Protein AF-A0A9D2KQI2-F1 (afdb_monomer_lite)

Structure (mmCIF, N/CA/C/O backbone):
data_AF-A0A9D2KQI2-F1
#
_entry.id   AF-A0A9D2KQI2-F1
#
loop_
_atom_site.group_PDB
_atom_site.id
_atom_site.type_symbol
_atom_site.label_atom_id
_atom_site.label_alt_id
_atom_site.label_comp_id
_atom_site.label_asym_id
_atom_site.label_entity_id
_atom_site.label_seq_id
_atom_site.pdbx_PDB_ins_code
_atom_site.Cartn_x
_atom_site.Cartn_y
_atom_site.Cartn_z
_atom_site.occupancy
_atom_site.B_iso_or_equiv
_atom_site.auth_seq_id
_atom_site.auth_comp_id
_atom_site.auth_asym_id
_atom_site.auth_atom_id
_atom_site.pdbx_PDB_model_num
ATOM 1 N N . MET A 1 1 ? 18.353 27.508 2.023 1.00 66.31 1 MET A N 1
ATOM 2 C CA . MET A 1 1 ? 18.027 26.250 2.741 1.00 66.31 1 MET A CA 1
ATOM 3 C C . MET A 1 1 ? 16.756 25.571 2.198 1.00 66.31 1 MET A C 1
ATOM 5 O O . MET A 1 1 ? 16.700 24.349 2.173 1.00 66.31 1 MET A O 1
ATOM 9 N N . THR A 1 2 ? 15.770 26.315 1.679 1.00 87.38 2 THR A N 1
ATOM 10 C CA . THR A 1 2 ? 14.508 25.769 1.123 1.00 87.38 2 THR A CA 1
ATOM 11 C C . THR A 1 2 ? 14.685 25.006 -0.195 1.00 87.38 2 THR A C 1
ATOM 13 O O . THR A 1 2 ? 14.168 23.906 -0.341 1.00 87.38 2 THR A O 1
ATOM 16 N N . VAL A 1 3 ? 15.476 25.544 -1.132 1.00 90.94 3 VAL A N 1
ATOM 17 C CA . VAL A 1 3 ? 15.693 24.932 -2.460 1.00 90.94 3 VAL A CA 1
ATOM 18 C C . VAL A 1 3 ? 16.372 23.563 -2.356 1.00 90.94 3 VAL A C 1
ATOM 20 O O . VAL A 1 3 ? 15.910 22.603 -2.961 1.00 90.94 3 VAL A O 1
ATOM 23 N N . LEU A 1 4 ? 17.422 23.445 -1.534 1.00 94.06 4 LEU A N 1
ATOM 24 C CA . LEU A 1 4 ? 18.114 22.172 -1.308 1.00 94.06 4 LEU A CA 1
ATOM 25 C C . LEU A 1 4 ? 17.176 21.113 -0.707 1.00 94.06 4 LEU A C 1
ATOM 27 O O . LEU A 1 4 ? 17.195 19.965 -1.133 1.00 94.06 4 LEU A O 1
ATOM 31 N N . THR A 1 5 ? 16.314 21.515 0.230 1.00 93.12 5 THR A N 1
ATOM 32 C CA . THR A 1 5 ? 15.323 20.617 0.844 1.00 93.12 5 THR A CA 1
ATOM 33 C C . THR A 1 5 ? 14.332 20.090 -0.194 1.00 93.12 5 THR A C 1
ATOM 35 O O . THR A 1 5 ? 14.075 18.890 -0.246 1.00 93.12 5 THR A O 1
ATOM 38 N N . ILE A 1 6 ? 13.822 20.964 -1.068 1.00 93.00 6 ILE A N 1
ATOM 39 C CA . ILE A 1 6 ? 12.915 20.574 -2.158 1.00 93.00 6 ILE A CA 1
ATOM 40 C C . ILE A 1 6 ? 13.606 19.585 -3.107 1.00 93.00 6 ILE A C 1
ATOM 42 O O . ILE A 1 6 ? 13.021 18.559 -3.449 1.00 93.00 6 ILE A O 1
ATOM 46 N N . LEU A 1 7 ? 14.861 19.845 -3.485 1.00 95.06 7 LEU A N 1
ATOM 47 C CA . LEU A 1 7 ? 15.628 18.949 -4.357 1.00 95.06 7 LEU A CA 1
ATOM 48 C C . LEU A 1 7 ? 15.840 17.564 -3.732 1.00 95.06 7 LEU A C 1
ATOM 50 O O . LEU A 1 7 ? 15.699 16.561 -4.428 1.00 95.06 7 LEU A O 1
ATOM 54 N N . ILE A 1 8 ? 16.115 17.495 -2.426 1.00 94.81 8 ILE A N 1
ATOM 55 C CA . ILE A 1 8 ? 16.256 16.222 -1.704 1.00 94.81 8 ILE A CA 1
ATOM 56 C C . ILE A 1 8 ? 14.939 15.441 -1.715 1.00 94.81 8 ILE A C 1
ATOM 58 O O . ILE A 1 8 ? 14.945 14.245 -2.003 1.00 94.81 8 ILE A O 1
ATOM 62 N N . VAL A 1 9 ? 13.805 16.099 -1.453 1.00 93.00 9 VAL A N 1
ATOM 63 C CA . VAL A 1 9 ? 12.485 15.446 -1.487 1.00 93.00 9 VAL A CA 1
ATOM 64 C C . VAL A 1 9 ? 12.172 14.920 -2.888 1.00 93.00 9 VAL A C 1
ATOM 66 O O . VAL A 1 9 ? 11.746 13.775 -3.028 1.00 93.00 9 VAL A O 1
ATOM 69 N N . ILE A 1 10 ? 12.431 15.713 -3.932 1.00 93.38 10 ILE A N 1
ATOM 70 C CA . ILE A 1 10 ? 12.226 15.288 -5.324 1.00 93.38 10 ILE A CA 1
ATOM 71 C C . ILE A 1 10 ? 13.106 14.078 -5.653 1.00 93.38 10 ILE A C 1
ATOM 73 O O . ILE A 1 10 ? 12.607 13.096 -6.201 1.00 93.38 10 ILE A O 1
ATOM 77 N N . ALA A 1 11 ? 14.391 14.113 -5.291 1.00 94.31 11 ALA A N 1
ATOM 78 C CA . ALA A 1 11 ? 15.312 13.002 -5.519 1.00 94.31 11 ALA A CA 1
ATOM 79 C C . ALA A 1 11 ? 14.871 11.731 -4.777 1.00 94.31 11 ALA A C 1
ATOM 81 O O . ALA A 1 11 ? 14.910 10.638 -5.345 1.00 94.31 11 ALA A O 1
ATOM 82 N N . LEU A 1 12 ? 14.383 11.871 -3.541 1.00 92.88 12 LEU A N 1
ATOM 83 C CA . LEU A 1 12 ? 13.847 10.762 -2.761 1.00 92.88 12 LEU A CA 1
ATOM 84 C C . LEU A 1 12 ? 12.628 10.144 -3.457 1.00 92.88 12 LEU A C 1
ATOM 86 O O . LEU A 1 12 ? 12.622 8.941 -3.713 1.00 92.88 12 LEU A O 1
ATOM 90 N N . VAL A 1 13 ? 11.636 10.952 -3.841 1.00 90.81 13 VAL A N 1
ATOM 91 C CA . VAL A 1 13 ? 10.436 10.469 -4.546 1.00 90.81 13 VAL A CA 1
ATOM 92 C C . VAL A 1 13 ? 10.813 9.799 -5.868 1.00 90.81 13 VAL A C 1
ATOM 94 O O . VAL A 1 13 ? 10.345 8.696 -6.154 1.00 90.81 13 VAL A O 1
ATOM 97 N N . ALA A 1 14 ? 11.702 10.414 -6.650 1.00 92.12 14 ALA A N 1
ATOM 98 C CA . ALA A 1 14 ? 12.173 9.856 -7.913 1.00 92.12 14 ALA A CA 1
ATOM 99 C C . ALA A 1 14 ? 12.875 8.504 -7.714 1.00 92.12 14 ALA A C 1
ATOM 101 O O . ALA A 1 14 ? 12.596 7.559 -8.453 1.00 92.12 14 ALA A O 1
ATOM 102 N N . SER A 1 15 ? 13.729 8.377 -6.693 1.00 91.62 15 SER A N 1
ATOM 103 C CA . SER A 1 15 ? 14.423 7.119 -6.393 1.00 91.62 15 SER A CA 1
ATOM 104 C C . SER A 1 15 ? 13.463 6.005 -5.968 1.00 91.62 15 SER A C 1
ATOM 106 O O . SER A 1 15 ? 13.605 4.872 -6.428 1.00 91.62 15 SER A O 1
ATOM 108 N N . VAL A 1 16 ? 12.433 6.324 -5.175 1.00 90.12 16 VAL A N 1
ATOM 109 C CA . VAL A 1 16 ? 11.390 5.366 -4.779 1.00 90.12 16 VAL A CA 1
ATOM 110 C C . VAL A 1 16 ? 10.598 4.897 -5.998 1.00 90.12 16 VAL A C 1
ATOM 112 O O . VAL A 1 16 ? 10.433 3.693 -6.195 1.00 90.12 16 VAL A O 1
ATOM 115 N N . LEU A 1 17 ? 10.145 5.823 -6.849 1.00 89.56 17 LEU A N 1
ATOM 116 C CA . LEU A 1 17 ? 9.403 5.488 -8.067 1.00 89.56 17 LEU A CA 1
ATOM 117 C C . LEU A 1 17 ? 10.242 4.630 -9.017 1.00 89.56 17 LEU A C 1
ATOM 119 O O . LEU A 1 17 ? 9.756 3.621 -9.532 1.00 89.56 17 LEU A O 1
ATOM 123 N N . TRP A 1 18 ? 11.508 4.995 -9.214 1.00 92.56 18 TRP A N 1
ATOM 124 C CA . TRP A 1 18 ? 12.434 4.220 -10.029 1.00 92.56 18 TRP A CA 1
ATOM 125 C C . TRP A 1 18 ? 12.664 2.821 -9.451 1.00 92.56 18 TRP A C 1
ATOM 127 O O . TRP A 1 18 ? 12.566 1.840 -10.186 1.00 92.56 18 TRP A O 1
ATOM 137 N N . GLY A 1 19 ? 12.865 2.702 -8.135 1.00 90.50 19 GLY A N 1
ATOM 138 C CA . GLY A 1 19 ? 12.992 1.417 -7.445 1.00 90.50 19 GLY A CA 1
ATOM 139 C C . GLY A 1 19 ? 11.758 0.528 -7.621 1.00 90.50 19 GLY A C 1
ATOM 140 O O . GLY A 1 19 ? 11.893 -0.661 -7.912 1.00 90.50 19 GLY A O 1
ATOM 141 N N . CYS A 1 20 ? 10.553 1.104 -7.546 1.00 88.62 20 CYS A N 1
ATOM 142 C CA . CYS A 1 20 ? 9.306 0.383 -7.811 1.00 88.62 20 CYS A CA 1
ATOM 143 C C . CYS A 1 20 ? 9.249 -0.132 -9.250 1.00 88.62 20 CYS A C 1
ATOM 145 O O . CYS A 1 20 ? 8.923 -1.297 -9.473 1.00 88.62 20 CYS A O 1
ATOM 147 N N . MET A 1 21 ? 9.581 0.715 -10.229 1.00 89.44 21 MET A N 1
ATOM 148 C CA . MET A 1 21 ? 9.598 0.335 -11.644 1.00 89.44 21 MET A CA 1
ATOM 149 C C . MET A 1 21 ? 10.644 -0.749 -11.926 1.00 89.44 21 MET A C 1
ATOM 151 O O . MET A 1 21 ? 10.329 -1.733 -12.596 1.00 89.44 21 MET A O 1
ATOM 155 N N . ALA A 1 22 ? 11.849 -0.615 -11.370 1.00 90.50 22 ALA A N 1
ATOM 156 C CA . ALA A 1 22 ? 12.928 -1.588 -11.503 1.00 90.50 22 ALA A CA 1
ATOM 157 C C . ALA A 1 22 ? 12.555 -2.940 -10.877 1.00 90.50 22 ALA A C 1
ATOM 159 O O . ALA A 1 22 ? 12.737 -3.981 -11.509 1.00 90.50 22 ALA A O 1
ATOM 160 N N . PHE A 1 23 ? 11.963 -2.936 -9.678 1.00 89.62 23 PHE A N 1
ATOM 161 C CA . PHE A 1 23 ? 11.465 -4.150 -9.030 1.00 89.62 23 PHE A CA 1
ATOM 162 C C . PHE A 1 23 ? 10.355 -4.815 -9.850 1.00 89.62 23 PHE A C 1
ATOM 164 O O . PHE A 1 23 ? 10.382 -6.030 -10.051 1.00 89.62 23 PHE A O 1
ATOM 171 N N . ASN A 1 24 ? 9.407 -4.028 -10.370 1.00 91.50 24 ASN A N 1
ATOM 172 C CA . ASN A 1 24 ? 8.320 -4.540 -11.203 1.00 91.50 24 ASN A CA 1
ATOM 173 C C . ASN A 1 24 ? 8.868 -5.167 -12.492 1.00 91.50 24 ASN A C 1
ATOM 175 O O . ASN A 1 24 ? 8.471 -6.271 -12.840 1.00 91.50 24 ASN A O 1
ATOM 179 N N . ALA A 1 25 ? 9.819 -4.506 -13.161 1.00 91.31 25 ALA A N 1
ATOM 180 C CA . ALA A 1 25 ? 10.468 -5.021 -14.365 1.00 91.31 25 ALA A CA 1
ATOM 181 C C . ALA A 1 25 ? 11.291 -6.289 -14.086 1.00 91.31 25 ALA A C 1
ATOM 183 O O . ALA A 1 25 ? 11.298 -7.214 -14.896 1.00 91.31 25 ALA A O 1
ATOM 184 N N . HIS A 1 26 ? 11.967 -6.360 -12.937 1.00 90.94 26 HIS A N 1
ATOM 185 C CA . HIS A 1 26 ? 12.689 -7.560 -12.518 1.00 90.94 26 HIS A CA 1
ATOM 186 C C . HIS A 1 26 ? 11.733 -8.740 -12.287 1.00 90.94 26 HIS A C 1
ATOM 188 O O . HIS A 1 26 ? 11.981 -9.843 -12.776 1.00 90.94 26 HIS A O 1
ATOM 194 N N . CYS A 1 27 ? 10.623 -8.505 -11.583 1.00 89.44 27 CYS A N 1
ATOM 195 C CA . CYS A 1 27 ? 9.613 -9.531 -11.328 1.00 89.44 27 CYS A CA 1
ATOM 196 C C . CYS A 1 27 ? 8.891 -9.961 -12.607 1.00 89.44 27 CYS A C 1
ATOM 198 O O . CYS A 1 27 ? 8.631 -11.147 -12.780 1.00 89.44 27 CYS A O 1
ATOM 200 N N . ASP A 1 28 ? 8.636 -9.038 -13.529 1.00 91.38 28 ASP A N 1
ATOM 201 C CA . ASP A 1 28 ? 8.001 -9.340 -14.809 1.00 91.38 28 ASP A CA 1
ATOM 202 C C . ASP A 1 28 ? 8.893 -10.230 -15.687 1.00 91.38 28 ASP A C 1
ATOM 204 O O . ASP A 1 28 ? 8.449 -11.252 -16.202 1.00 91.38 28 ASP A O 1
ATOM 208 N N . ARG A 1 29 ? 10.197 -9.938 -15.764 1.00 91.81 29 ARG A N 1
ATOM 209 C CA . ARG A 1 29 ? 11.151 -10.782 -16.507 1.00 91.81 29 ARG A CA 1
ATOM 210 C C . ARG A 1 29 ? 11.311 -12.179 -15.908 1.00 91.81 29 ARG A C 1
ATOM 212 O O . ARG A 1 29 ? 11.539 -13.128 -16.649 1.00 91.81 29 ARG A O 1
ATOM 219 N N . LYS A 1 30 ? 11.242 -12.303 -14.579 1.00 91.88 30 LYS A N 1
ATOM 220 C CA . LYS A 1 30 ? 11.501 -13.566 -13.869 1.00 91.88 30 LYS A CA 1
ATOM 221 C C . LYS A 1 30 ? 10.252 -14.428 -13.668 1.00 91.88 30 LYS A C 1
ATOM 223 O O . LYS A 1 30 ? 10.357 -15.649 -13.672 1.00 91.88 30 LYS A O 1
ATOM 228 N N . PHE A 1 31 ? 9.098 -13.803 -13.458 1.00 89.94 31 PHE A N 1
ATOM 229 C CA . PHE A 1 31 ? 7.852 -14.460 -13.052 1.00 89.94 31 PHE A CA 1
ATOM 230 C C . PHE A 1 31 ? 6.652 -14.102 -13.940 1.00 89.94 31 PHE A C 1
ATOM 232 O O . PHE A 1 31 ? 5.553 -14.592 -13.686 1.00 89.94 31 PHE A O 1
ATOM 239 N N . SER A 1 32 ? 6.825 -13.223 -14.936 1.00 91.19 32 SER A N 1
ATOM 240 C CA . SER A 1 32 ? 5.726 -12.661 -15.741 1.00 91.19 32 SER A CA 1
ATOM 241 C C . SER A 1 32 ? 4.614 -12.077 -14.866 1.00 91.19 32 SER A C 1
ATOM 243 O O . SER A 1 32 ? 3.421 -12.222 -15.142 1.00 91.19 32 SER A O 1
ATOM 245 N N . TYR A 1 33 ? 5.021 -11.464 -13.749 1.00 88.81 33 TYR A N 1
ATOM 246 C CA . TYR A 1 33 ? 4.132 -10.914 -12.741 1.00 88.81 33 TYR A CA 1
ATOM 247 C C . TYR A 1 33 ? 4.559 -9.515 -12.309 1.00 88.81 33 TYR A C 1
ATOM 249 O O . TYR A 1 33 ? 5.727 -9.261 -12.006 1.00 88.81 33 TYR A O 1
ATOM 257 N N . ARG A 1 34 ? 3.571 -8.622 -12.213 1.00 89.69 34 ARG A N 1
ATOM 258 C CA . ARG A 1 34 ? 3.741 -7.229 -11.803 1.00 89.69 34 ARG A CA 1
ATOM 259 C C . ARG A 1 34 ? 3.019 -6.988 -10.482 1.00 89.69 34 ARG A C 1
ATOM 261 O O . ARG A 1 34 ? 1.804 -7.140 -10.405 1.00 89.69 34 ARG A O 1
ATOM 268 N N . PHE A 1 35 ? 3.764 -6.573 -9.463 1.00 86.88 35 PHE A N 1
ATOM 269 C CA . PHE A 1 35 ? 3.226 -6.241 -8.141 1.00 86.88 35 PHE A CA 1
ATOM 270 C C . PHE A 1 35 ? 2.507 -4.896 -8.145 1.00 86.88 35 PHE A C 1
ATOM 272 O O . PHE A 1 35 ? 1.403 -4.772 -7.618 1.00 86.88 35 PHE A O 1
ATOM 279 N N . PHE A 1 36 ? 3.122 -3.883 -8.760 1.00 88.12 36 PHE A N 1
ATOM 280 C CA . PHE A 1 36 ? 2.598 -2.523 -8.738 1.00 88.12 36 PHE A CA 1
ATOM 281 C C . PHE A 1 36 ? 1.671 -2.294 -9.934 1.00 88.12 36 PHE A C 1
ATOM 283 O O . PHE A 1 36 ? 2.135 -2.003 -11.041 1.00 88.12 36 PHE A O 1
ATOM 290 N N . THR A 1 37 ? 0.367 -2.464 -9.720 1.00 89.94 37 THR A N 1
ATOM 291 C CA . THR A 1 37 ? -0.690 -2.283 -10.726 1.00 89.94 37 THR A CA 1
ATOM 292 C C . THR A 1 37 ? -1.864 -1.522 -10.116 1.00 89.94 37 THR A C 1
ATOM 294 O O . THR A 1 37 ? -2.027 -1.484 -8.899 1.00 89.94 37 THR A O 1
ATOM 297 N N . GLN A 1 38 ? -2.724 -0.941 -10.951 1.00 87.31 38 GLN A N 1
ATOM 298 C CA . GLN A 1 38 ? -3.918 -0.250 -10.457 1.00 87.31 38 GLN A CA 1
ATOM 299 C C . GLN A 1 38 ? -4.877 -1.199 -9.719 1.00 87.31 38 GLN A C 1
ATOM 301 O O . GLN A 1 38 ? -5.462 -0.819 -8.709 1.00 87.31 38 GLN A O 1
ATOM 306 N N . ALA A 1 39 ? -5.003 -2.447 -10.182 1.00 88.31 39 ALA A N 1
ATOM 307 C CA . ALA A 1 39 ? -5.845 -3.452 -9.538 1.00 88.31 39 ALA A CA 1
ATOM 308 C C . ALA A 1 39 ? -5.314 -3.836 -8.150 1.00 88.31 39 ALA A C 1
ATOM 310 O O . ALA A 1 39 ? -6.067 -3.857 -7.178 1.00 88.31 39 ALA A O 1
ATOM 311 N N . SER A 1 40 ? -4.008 -4.090 -8.038 1.00 90.31 40 SER A N 1
ATOM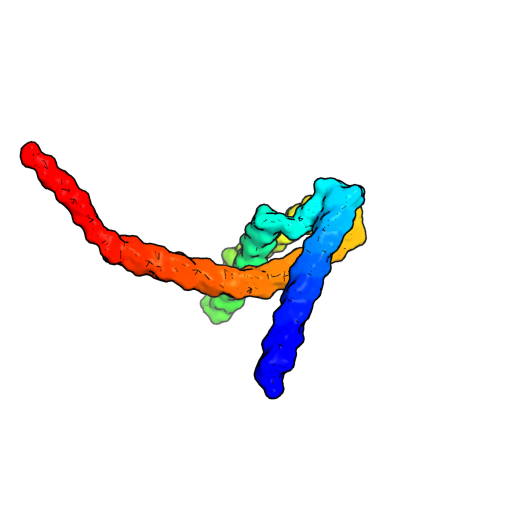 312 C CA . SER A 1 40 ? -3.387 -4.413 -6.754 1.00 90.31 40 SER A CA 1
ATOM 313 C C . SER A 1 40 ? -3.432 -3.222 -5.789 1.00 90.31 40 SER A C 1
ATOM 315 O O . SER A 1 40 ? -3.687 -3.428 -4.605 1.00 90.31 40 SER A O 1
ATOM 317 N N . PHE A 1 41 ? -3.306 -1.986 -6.291 1.00 91.31 41 PHE A N 1
ATOM 318 C CA . PHE A 1 41 ? -3.541 -0.769 -5.509 1.00 91.31 41 PHE A CA 1
ATOM 319 C C . PHE A 1 41 ? -4.976 -0.685 -4.988 1.00 91.31 41 PHE A C 1
ATOM 321 O O . PHE A 1 41 ? -5.164 -0.472 -3.797 1.00 91.31 41 PHE A O 1
ATOM 328 N N . ALA A 1 42 ? -5.982 -0.909 -5.838 1.00 90.81 42 ALA A N 1
ATOM 329 C CA . ALA A 1 42 ? -7.386 -0.859 -5.434 1.00 90.81 42 ALA A CA 1
ATOM 330 C C . ALA A 1 42 ? -7.720 -1.905 -4.356 1.00 90.81 42 ALA A C 1
ATOM 332 O O . ALA A 1 42 ? -8.374 -1.582 -3.367 1.00 90.81 42 ALA A O 1
ATOM 333 N N . ILE A 1 43 ? -7.223 -3.139 -4.494 1.00 92.06 43 ILE A N 1
ATOM 334 C CA . ILE A 1 43 ? -7.424 -4.191 -3.483 1.00 92.06 43 ILE A CA 1
ATOM 335 C C . ILE A 1 43 ? -6.755 -3.799 -2.161 1.00 92.06 43 ILE A C 1
ATOM 337 O O . ILE A 1 43 ? -7.371 -3.918 -1.103 1.00 92.06 43 ILE A O 1
ATOM 341 N N . THR A 1 44 ? -5.514 -3.300 -2.204 1.00 92.19 44 THR A N 1
ATOM 342 C CA . THR A 1 44 ? -4.826 -2.810 -1.002 1.00 92.19 44 THR A CA 1
ATOM 343 C C . THR A 1 44 ? -5.558 -1.624 -0.376 1.00 92.19 44 THR A C 1
ATOM 345 O O . THR A 1 44 ? -5.695 -1.581 0.842 1.00 92.19 44 THR A O 1
ATOM 348 N N . ALA A 1 45 ? -6.071 -0.698 -1.185 1.00 92.25 45 ALA A N 1
ATOM 349 C CA . ALA A 1 45 ? -6.844 0.449 -0.730 1.00 92.25 45 ALA A CA 1
ATOM 350 C C . ALA A 1 45 ? -8.095 0.011 0.037 1.00 92.25 45 ALA A C 1
ATOM 352 O O . ALA A 1 45 ? -8.311 0.452 1.163 1.00 92.25 45 ALA A O 1
ATOM 353 N N . VAL A 1 46 ? -8.872 -0.912 -0.537 1.00 92.94 46 VAL A N 1
ATOM 354 C CA . VAL A 1 46 ? -10.054 -1.492 0.114 1.00 92.94 46 VAL A CA 1
ATOM 355 C C . VAL A 1 46 ? -9.665 -2.201 1.410 1.00 92.94 46 VAL A C 1
ATOM 357 O O . VAL A 1 46 ? -10.287 -1.961 2.439 1.00 92.94 46 VAL A O 1
ATOM 360 N N . ALA A 1 47 ? -8.612 -3.021 1.398 1.00 94.38 47 ALA A N 1
ATOM 361 C CA . ALA A 1 47 ? -8.151 -3.723 2.594 1.00 94.38 47 ALA A CA 1
ATOM 362 C C . ALA A 1 47 ? -7.762 -2.751 3.721 1.00 94.38 47 ALA A C 1
ATOM 364 O O . ALA A 1 47 ? -8.221 -2.905 4.851 1.00 94.38 47 ALA A O 1
ATOM 365 N N . VAL A 1 48 ? -6.966 -1.721 3.414 1.00 93.06 48 VAL A N 1
ATOM 366 C CA . VAL A 1 48 ? -6.529 -0.709 4.389 1.00 93.06 48 VAL A CA 1
ATOM 367 C C . VAL A 1 48 ? -7.714 0.099 4.917 1.00 93.06 48 VAL A C 1
ATOM 369 O O . VAL A 1 48 ? -7.799 0.313 6.124 1.00 93.06 48 VAL A O 1
ATOM 372 N N . LEU A 1 49 ? -8.648 0.504 4.052 1.00 93.25 49 LEU A N 1
ATOM 373 C CA . LEU A 1 49 ? -9.858 1.222 4.461 1.00 93.25 49 LEU A CA 1
ATOM 374 C C . LEU A 1 49 ? -10.741 0.382 5.387 1.00 93.25 49 LEU A C 1
ATOM 376 O O . LEU A 1 49 ? -11.218 0.895 6.395 1.00 93.25 49 LEU A O 1
ATOM 380 N N . LEU A 1 50 ? -10.932 -0.901 5.079 1.00 95.44 50 LEU A N 1
ATOM 381 C CA . LEU A 1 50 ? -11.715 -1.813 5.914 1.00 95.44 50 LEU A CA 1
ATOM 382 C C . LEU A 1 50 ? -11.053 -2.053 7.275 1.00 95.44 50 LEU A C 1
ATOM 384 O O . LEU A 1 50 ? -11.738 -2.034 8.294 1.00 95.44 50 LEU A O 1
ATOM 388 N N . ILE A 1 51 ? -9.728 -2.221 7.312 1.00 95.31 51 ILE A N 1
ATOM 389 C CA . ILE A 1 51 ? -8.986 -2.411 8.566 1.00 95.31 51 ILE A CA 1
ATOM 390 C C . ILE A 1 51 ? -9.011 -1.132 9.404 1.00 95.31 51 ILE A C 1
ATOM 392 O O . ILE A 1 51 ? -9.404 -1.168 10.567 1.00 95.31 51 ILE A O 1
ATOM 396 N N . TYR A 1 52 ? -8.613 0.006 8.832 1.00 94.12 52 TYR A N 1
ATOM 397 C CA . TYR A 1 52 ? -8.510 1.258 9.581 1.00 94.12 52 TYR A CA 1
ATOM 398 C C . TYR A 1 52 ? -9.888 1.811 9.960 1.00 94.12 52 TYR A C 1
ATOM 400 O O . TYR A 1 52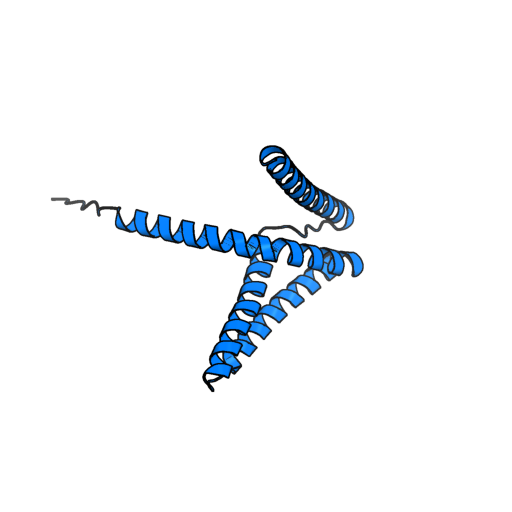 ? -10.102 2.212 11.102 1.00 94.12 52 TYR A O 1
ATOM 408 N N . GLY A 1 53 ? -10.845 1.774 9.031 1.00 93.75 53 GLY A N 1
ATOM 409 C CA . GLY A 1 53 ? -12.232 2.158 9.285 1.00 93.75 53 GLY A CA 1
ATOM 410 C C . GLY A 1 53 ? -12.920 1.220 10.277 1.00 93.75 53 GLY A C 1
ATOM 411 O O . GLY A 1 53 ? -13.590 1.689 11.194 1.00 93.75 53 GLY A O 1
ATOM 412 N N . GLY A 1 54 ? -12.697 -0.092 10.159 1.00 95.94 54 GLY A N 1
ATOM 413 C CA . GLY A 1 54 ? -13.190 -1.083 11.116 1.00 95.94 54 GLY A CA 1
ATOM 414 C C . GLY A 1 54 ? -12.617 -0.881 12.518 1.00 95.94 54 GLY A C 1
ATOM 415 O O . GLY A 1 54 ? -13.363 -0.934 13.491 1.00 95.94 54 GLY A O 1
ATOM 416 N N . HIS A 1 55 ? -11.325 -0.561 12.630 1.00 96.50 55 HIS A N 1
ATOM 417 C CA . HIS A 1 55 ? -10.690 -0.222 13.905 1.00 96.50 55 HIS A CA 1
ATOM 418 C C . HIS A 1 55 ? -11.256 1.072 14.504 1.00 96.50 55 HIS A C 1
ATOM 420 O O . HIS A 1 55 ? -11.557 1.117 15.695 1.00 96.50 55 HIS A O 1
ATOM 426 N N . ALA A 1 56 ? -11.429 2.121 13.695 1.00 95.50 56 ALA A N 1
ATOM 427 C CA . ALA A 1 56 ? -12.019 3.378 14.151 1.00 95.50 56 ALA A CA 1
ATOM 428 C C . ALA A 1 56 ? -13.456 3.178 14.663 1.00 95.50 56 ALA A C 1
ATOM 430 O O . ALA A 1 56 ? -13.815 3.724 15.706 1.00 95.50 56 ALA A O 1
ATOM 431 N N . TRP A 1 57 ? -14.250 2.350 13.977 1.00 96.12 57 TRP A N 1
ATOM 432 C CA . TRP A 1 57 ? -15.591 1.973 14.425 1.00 96.12 57 TRP A CA 1
ATOM 433 C C . TRP A 1 57 ? -15.539 1.134 15.702 1.00 96.12 57 TRP A C 1
ATOM 435 O O . TRP A 1 57 ? -16.241 1.425 16.664 1.00 96.12 57 TRP A O 1
ATOM 445 N N . TYR A 1 58 ? -14.677 0.121 15.760 1.00 96.69 58 TYR A N 1
ATOM 446 C CA . TYR A 1 58 ? -14.490 -0.679 16.968 1.00 96.69 58 TYR A CA 1
ATOM 447 C C . TYR A 1 58 ? -14.176 0.209 18.181 1.00 96.69 58 TYR A C 1
ATOM 449 O O . TYR A 1 58 ? -14.824 0.084 19.218 1.00 96.69 58 TYR A O 1
ATOM 457 N N . ALA A 1 59 ? -13.231 1.141 18.034 1.00 96.19 59 ALA A N 1
ATOM 458 C CA . ALA A 1 59 ? -12.821 2.043 19.103 1.00 96.19 59 ALA A CA 1
ATOM 459 C C . ALA A 1 59 ? -13.960 2.972 19.554 1.00 96.19 59 ALA A C 1
ATOM 461 O O . ALA A 1 59 ? -14.149 3.164 20.756 1.00 96.19 59 ALA A O 1
ATOM 462 N N . SER A 1 60 ? -14.745 3.518 18.618 1.00 94.75 60 SER A N 1
ATOM 463 C CA . SER A 1 60 ? -15.881 4.382 18.956 1.00 94.75 60 SER A CA 1
ATOM 464 C C . SER A 1 60 ? -17.026 3.610 19.617 1.00 94.75 60 SER A C 1
ATOM 466 O O . SER A 1 60 ? -17.581 4.078 20.610 1.00 94.75 60 SER A O 1
ATOM 468 N N . ALA A 1 61 ? -17.338 2.405 19.132 1.00 94.12 61 ALA A N 1
ATOM 469 C CA . ALA A 1 61 ? -18.353 1.537 19.721 1.00 94.12 61 ALA A CA 1
ATOM 470 C C . ALA A 1 61 ? -17.949 1.062 21.122 1.00 94.12 61 ALA A C 1
ATOM 472 O O . ALA A 1 61 ? -18.763 1.118 22.039 1.00 94.12 61 ALA A O 1
ATOM 473 N N . ALA A 1 62 ? -16.687 0.671 21.316 1.00 93.81 62 ALA A N 1
ATOM 474 C CA . ALA A 1 62 ? -16.173 0.265 22.621 1.00 93.81 62 ALA A CA 1
ATOM 475 C C . ALA A 1 62 ? -16.252 1.410 23.645 1.00 93.81 62 ALA A C 1
ATOM 477 O O . ALA A 1 62 ? -16.677 1.193 24.779 1.00 93.81 62 ALA A O 1
ATOM 478 N N . ALA A 1 63 ? -15.908 2.638 23.239 1.00 94.81 63 ALA A N 1
ATOM 479 C CA . ALA A 1 63 ? -16.018 3.818 24.097 1.00 94.81 63 ALA A CA 1
ATOM 480 C C . ALA A 1 63 ? -17.476 4.161 24.454 1.00 94.81 63 ALA A C 1
ATOM 482 O O . ALA A 1 63 ? -17.751 4.599 25.569 1.00 94.81 63 ALA A O 1
ATOM 483 N N . ALA A 1 64 ? -18.410 3.932 23.529 1.00 94.12 64 ALA A N 1
ATOM 484 C CA . ALA A 1 64 ? -19.839 4.170 23.724 1.00 94.12 64 ALA A CA 1
A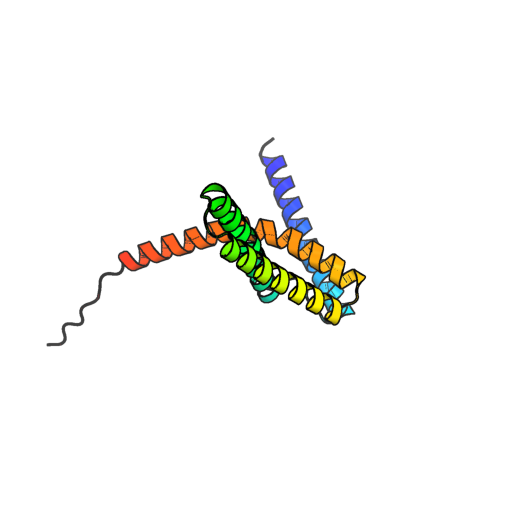TOM 485 C C . ALA A 1 64 ? -20.587 3.001 24.398 1.00 94.12 64 ALA A C 1
ATOM 487 O O . ALA A 1 64 ? -21.810 3.058 24.498 1.00 94.12 64 ALA A O 1
ATOM 488 N N . GLN A 1 65 ? -19.886 1.939 24.826 1.00 90.06 65 GLN A N 1
ATOM 489 C CA . GLN A 1 65 ? -20.485 0.675 25.297 1.00 90.06 65 GLN A CA 1
ATOM 490 C C . GLN A 1 65 ? -21.495 0.065 24.300 1.00 90.06 65 GLN A C 1
ATOM 492 O O . GLN A 1 65 ? -22.459 -0.594 24.685 1.00 90.06 65 GLN A O 1
ATOM 497 N N . GLY A 1 66 ? -21.282 0.308 23.006 1.00 89.38 66 GLY A N 1
ATOM 498 C CA . GLY A 1 66 ? -22.097 -0.206 21.912 1.00 89.38 66 GLY A CA 1
ATOM 499 C C . GLY A 1 66 ? -21.583 -1.530 21.344 1.00 89.38 66 GLY A C 1
ATOM 500 O O . GLY A 1 66 ? -20.626 -2.128 21.836 1.00 89.38 66 GLY A O 1
ATOM 501 N N . ASP A 1 67 ? -22.216 -1.978 20.259 1.00 93.00 67 ASP A N 1
ATOM 502 C CA . ASP A 1 67 ? -21.838 -3.211 19.570 1.00 93.00 67 ASP A CA 1
ATOM 503 C C . ASP A 1 67 ? -20.527 -3.049 18.779 1.00 93.00 67 ASP A C 1
ATOM 505 O O . ASP A 1 67 ? -20.433 -2.286 17.813 1.00 93.00 67 ASP A O 1
ATOM 509 N N . THR A 1 68 ? -19.510 -3.804 19.190 1.00 95.75 68 THR A N 1
ATOM 510 C CA . THR A 1 68 ? -18.170 -3.807 18.589 1.00 95.75 68 THR A CA 1
ATOM 511 C C . THR A 1 68 ? -18.036 -4.776 17.412 1.00 95.75 68 THR A C 1
ATOM 513 O O . THR A 1 68 ? -17.051 -4.703 16.666 1.00 95.75 68 THR A O 1
ATOM 516 N N . LEU A 1 69 ? -19.024 -5.653 17.196 1.00 95.75 69 LEU A N 1
ATOM 517 C CA . LEU A 1 69 ? -18.974 -6.724 16.204 1.00 95.75 69 LEU A CA 1
ATOM 518 C C . LEU A 1 69 ? -18.807 -6.183 14.781 1.00 95.75 69 LEU A C 1
ATOM 520 O O . LEU A 1 69 ? -18.016 -6.724 14.013 1.00 95.75 69 LEU A O 1
ATOM 524 N N . ASN A 1 70 ? -19.469 -5.073 14.446 1.00 94.62 70 ASN A N 1
ATOM 525 C CA . ASN A 1 70 ? -19.359 -4.442 13.126 1.00 94.62 70 ASN A CA 1
ATOM 526 C C . ASN A 1 70 ? -17.919 -4.017 12.802 1.00 94.62 70 ASN A C 1
ATOM 528 O O . ASN A 1 70 ? -17.423 -4.273 11.702 1.00 94.62 70 ASN A O 1
ATOM 532 N N . GLY A 1 71 ? -17.224 -3.422 13.776 1.00 94.25 71 GLY A N 1
ATOM 533 C CA . GLY A 1 71 ? -15.820 -3.044 13.624 1.00 94.25 71 GLY A CA 1
ATOM 534 C C . GLY A 1 71 ? -14.921 -4.265 13.421 1.00 94.25 71 GLY A C 1
ATOM 535 O O . GLY A 1 71 ? -14.070 -4.270 12.531 1.00 94.25 71 GLY A O 1
ATOM 536 N N . ILE A 1 72 ? -15.159 -5.336 14.185 1.00 96.31 72 ILE A N 1
ATOM 537 C CA . ILE A 1 72 ? -14.420 -6.602 14.067 1.00 96.31 72 ILE A CA 1
ATOM 538 C C . ILE A 1 72 ? -14.653 -7.259 12.701 1.00 96.31 72 ILE A C 1
ATOM 540 O O . ILE A 1 72 ? -13.692 -7.693 12.067 1.00 96.31 72 ILE A O 1
ATOM 544 N N . ILE A 1 73 ? -15.897 -7.295 12.214 1.00 97.31 73 ILE A N 1
ATOM 545 C CA . ILE A 1 73 ? -16.235 -7.849 10.895 1.00 97.31 73 ILE A CA 1
ATOM 546 C C . ILE A 1 73 ? -15.513 -7.073 9.788 1.00 97.31 73 ILE A C 1
ATOM 548 O O . ILE A 1 73 ? -14.891 -7.689 8.922 1.00 97.31 73 ILE A O 1
ATOM 552 N N . LEU A 1 74 ? -15.538 -5.737 9.831 1.00 96.38 74 LEU A N 1
ATOM 553 C CA . LEU A 1 74 ? -14.839 -4.891 8.857 1.00 96.38 74 LEU A CA 1
ATOM 554 C C . LEU A 1 74 ? -13.327 -5.151 8.862 1.00 96.38 74 LEU A C 1
ATOM 556 O O . LEU A 1 74 ? -12.738 -5.375 7.802 1.00 96.38 74 LEU A O 1
ATOM 560 N N . MET A 1 75 ? -12.710 -5.211 10.046 1.00 97.31 75 MET A N 1
ATOM 561 C CA . MET A 1 75 ? -11.292 -5.558 10.176 1.00 97.31 75 MET A CA 1
ATOM 562 C C . MET A 1 75 ? -10.994 -6.958 9.630 1.00 97.31 75 MET A C 1
ATOM 564 O O . MET A 1 75 ? -10.008 -7.139 8.914 1.00 97.31 75 MET A O 1
ATOM 568 N N . GLY A 1 76 ? -11.859 -7.937 9.907 1.00 97.31 76 GLY A N 1
ATOM 569 C CA . GLY A 1 76 ? -11.739 -9.304 9.402 1.00 97.31 76 GLY A CA 1
ATOM 570 C C . GLY A 1 76 ? -11.801 -9.376 7.876 1.00 97.31 76 GLY A C 1
ATOM 571 O O . GLY A 1 76 ? -10.940 -9.999 7.256 1.00 97.31 76 GLY A O 1
ATOM 572 N N . LEU A 1 77 ? -12.760 -8.686 7.251 1.00 97.00 77 LEU A N 1
ATOM 573 C CA . LEU A 1 77 ? -12.881 -8.610 5.791 1.00 97.00 77 LEU A CA 1
ATOM 574 C C . LEU A 1 77 ? -11.658 -7.947 5.150 1.00 97.00 77 LEU A C 1
ATOM 576 O O . LEU A 1 77 ? -11.127 -8.454 4.159 1.00 97.00 77 LEU A O 1
ATOM 580 N N . GLY A 1 78 ? -11.172 -6.851 5.734 1.00 95.06 78 GLY A N 1
ATOM 581 C CA . GLY A 1 78 ? -9.954 -6.193 5.268 1.00 95.06 78 GLY A CA 1
ATOM 582 C C . GLY A 1 78 ? -8.716 -7.086 5.407 1.00 95.06 78 GLY A C 1
ATOM 583 O O . GLY A 1 78 ? -7.914 -7.187 4.475 1.00 95.06 78 GLY A O 1
ATOM 584 N N . GLY A 1 79 ? -8.600 -7.812 6.522 1.00 95.25 79 GLY A N 1
ATOM 585 C CA . GLY A 1 79 ? -7.552 -8.808 6.743 1.00 95.25 79 GLY A CA 1
ATOM 586 C C . GLY A 1 79 ? -7.592 -9.940 5.714 1.00 95.25 79 GLY A C 1
ATOM 587 O O . GLY A 1 79 ? -6.561 -10.279 5.133 1.00 95.25 79 GLY A O 1
ATOM 588 N N . LEU A 1 80 ? -8.777 -10.481 5.415 1.00 96.19 80 LEU A N 1
ATOM 589 C CA . LEU A 1 80 ? -8.958 -11.512 4.389 1.00 96.19 80 LEU A CA 1
ATOM 590 C C . LEU A 1 80 ? -8.584 -11.012 2.991 1.00 96.19 80 LEU A C 1
ATOM 592 O O . LEU A 1 80 ? -7.928 -11.741 2.246 1.00 96.19 80 LEU A O 1
ATOM 596 N N . ALA A 1 81 ? -8.933 -9.772 2.641 1.00 93.81 81 ALA A N 1
ATOM 597 C CA . ALA A 1 81 ? -8.521 -9.163 1.377 1.00 93.81 81 ALA A CA 1
ATOM 598 C C . ALA A 1 81 ? -6.988 -9.034 1.284 1.00 93.81 81 ALA A C 1
ATOM 600 O O . ALA A 1 81 ? -6.393 -9.408 0.268 1.00 93.81 81 ALA A O 1
ATOM 601 N N . GLY A 1 82 ? -6.334 -8.587 2.362 1.00 92.12 82 GLY A N 1
ATOM 602 C CA . GLY A 1 82 ? -4.874 -8.504 2.449 1.00 92.12 82 GLY A CA 1
ATOM 603 C C . GLY A 1 82 ? -4.185 -9.870 2.346 1.00 92.12 82 GLY A C 1
ATOM 604 O O . GLY A 1 82 ? -3.249 -10.037 1.562 1.00 92.12 82 GLY A O 1
ATOM 605 N N . LEU A 1 83 ? -4.680 -10.875 3.072 1.00 93.62 83 LEU A N 1
ATOM 606 C CA . LEU A 1 83 ? -4.173 -12.251 3.015 1.00 93.62 83 LEU A CA 1
ATOM 607 C C . LEU A 1 83 ? -4.417 -12.902 1.649 1.00 93.62 83 LEU A C 1
ATOM 609 O O . LEU A 1 83 ? -3.561 -13.635 1.151 1.00 93.62 83 LEU A O 1
ATOM 613 N N . GLY A 1 84 ? -5.558 -12.623 1.019 1.00 93.12 84 GLY A N 1
ATOM 614 C CA . GLY A 1 84 ? -5.874 -13.072 -0.334 1.00 93.12 84 GLY A CA 1
ATOM 615 C C . GLY A 1 84 ? -4.878 -12.526 -1.354 1.00 93.12 84 GLY A C 1
ATOM 616 O O . GLY A 1 84 ? -4.335 -13.290 -2.155 1.00 93.12 84 GLY A O 1
ATOM 617 N N . LEU A 1 85 ? -4.570 -11.230 -1.269 1.00 91.44 85 LEU A N 1
ATOM 618 C CA . LEU A 1 85 ? -3.569 -10.577 -2.111 1.00 91.44 85 LEU A CA 1
ATOM 619 C C . LEU A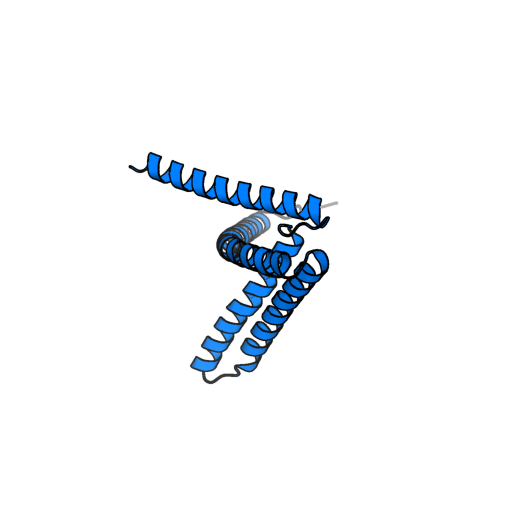 1 85 ? -2.158 -11.130 -1.861 1.00 91.44 85 LEU A C 1
ATOM 621 O O . LEU A 1 85 ? -1.445 -11.442 -2.813 1.00 91.44 85 LEU A O 1
ATOM 625 N N . LEU A 1 86 ? -1.780 -11.341 -0.598 1.00 92.88 86 LEU A N 1
ATOM 626 C CA . LEU A 1 86 ? -0.508 -11.966 -0.228 1.00 92.88 86 LEU A CA 1
ATOM 627 C C . LEU A 1 86 ? -0.383 -13.373 -0.822 1.00 92.88 86 LEU A C 1
ATOM 629 O O . LEU A 1 86 ? 0.621 -13.710 -1.452 1.00 92.88 86 LEU A O 1
ATOM 633 N N . ARG A 1 87 ? -1.427 -14.193 -0.666 1.00 93.00 87 ARG A N 1
ATOM 634 C CA . ARG A 1 87 ? -1.476 -15.547 -1.223 1.00 93.00 87 ARG A CA 1
ATOM 635 C C . ARG A 1 87 ? -1.391 -15.524 -2.747 1.00 93.00 87 ARG A C 1
ATOM 637 O O . ARG A 1 87 ? -0.719 -16.379 -3.322 1.00 93.00 87 ARG A O 1
ATOM 644 N N . TYR A 1 88 ? -2.055 -14.571 -3.397 1.00 92.00 88 TYR A N 1
ATOM 645 C CA . TYR A 1 88 ? -1.989 -14.387 -4.845 1.00 92.00 88 TYR A CA 1
ATOM 646 C C . TYR A 1 88 ? -0.567 -14.028 -5.305 1.00 92.00 88 TYR A C 1
ATOM 648 O O . TYR A 1 88 ? -0.032 -14.676 -6.206 1.00 92.00 88 TYR A O 1
ATOM 656 N N . ASN A 1 89 ? 0.084 -13.088 -4.617 1.00 91.25 89 ASN A N 1
ATOM 657 C CA . ASN A 1 89 ? 1.461 -12.673 -4.885 1.00 91.25 89 ASN A CA 1
ATOM 658 C C . ASN A 1 89 ? 2.463 -13.827 -4.718 1.00 91.25 89 ASN A C 1
ATOM 660 O O . ASN A 1 89 ? 3.310 -14.044 -5.587 1.00 91.25 89 ASN A O 1
ATOM 664 N N . VAL A 1 90 ? 2.351 -14.602 -3.634 1.00 91.38 90 VAL A N 1
ATOM 665 C CA . VAL A 1 90 ? 3.221 -15.763 -3.371 1.00 91.38 90 VAL A CA 1
ATOM 666 C C . VAL A 1 90 ? 3.034 -16.848 -4.430 1.00 91.38 90 VAL A C 1
ATOM 668 O O . VAL A 1 90 ? 4.023 -17.374 -4.932 1.00 91.38 90 VAL A O 1
ATOM 671 N N . LYS A 1 91 ? 1.787 -17.150 -4.819 1.00 91.31 91 LYS A N 1
ATOM 672 C CA . LYS A 1 91 ? 1.491 -18.145 -5.864 1.00 91.31 91 LYS A CA 1
ATOM 673 C C . LYS A 1 91 ? 2.059 -17.771 -7.234 1.00 91.31 91 LYS A C 1
ATOM 675 O O . LYS A 1 91 ? 2.383 -18.664 -8.006 1.00 91.31 91 LYS A O 1
ATOM 680 N N . ARG A 1 92 ? 2.126 -16.477 -7.555 1.00 89.25 92 ARG A N 1
ATOM 681 C CA . ARG A 1 92 ? 2.612 -15.978 -8.852 1.00 89.25 92 ARG A CA 1
ATOM 682 C C . ARG A 1 92 ? 4.126 -15.795 -8.917 1.00 89.25 92 ARG A C 1
ATOM 684 O O . ARG A 1 92 ? 4.644 -15.634 -10.012 1.00 89.25 92 ARG A O 1
ATOM 691 N N . THR A 1 93 ? 4.820 -15.784 -7.781 1.00 88.00 93 THR A N 1
ATOM 692 C CA . THR A 1 93 ? 6.263 -15.520 -7.736 1.00 88.00 93 THR A CA 1
ATOM 693 C C . THR A 1 93 ? 7.011 -16.640 -7.028 1.00 88.00 93 THR A C 1
ATOM 695 O O . THR A 1 93 ? 7.352 -17.626 -7.662 1.00 88.00 93 THR A O 1
ATOM 698 N N . ASN A 1 94 ? 7.293 -16.478 -5.739 1.00 90.12 94 ASN A N 1
ATOM 699 C CA . ASN A 1 94 ? 7.860 -17.445 -4.801 1.00 90.12 94 ASN A CA 1
ATOM 700 C C . ASN A 1 94 ? 7.739 -16.841 -3.396 1.00 90.12 94 ASN A C 1
ATOM 702 O O . ASN A 1 94 ? 7.601 -15.626 -3.270 1.00 90.12 94 ASN A O 1
ATOM 706 N N . LEU A 1 95 ? 7.854 -17.639 -2.331 1.00 87.94 95 LEU A N 1
ATOM 707 C CA . LEU A 1 95 ? 7.701 -17.157 -0.949 1.00 87.94 95 LEU A CA 1
ATOM 708 C C . LEU A 1 95 ? 8.502 -15.869 -0.621 1.00 87.94 95 LEU A C 1
ATOM 710 O O . LEU A 1 95 ? 7.877 -14.908 -0.174 1.00 87.94 95 LEU A O 1
ATOM 714 N N . PRO A 1 96 ? 9.824 -15.765 -0.884 1.00 86.50 96 PRO A N 1
ATOM 715 C CA . PRO A 1 96 ? 10.582 -14.561 -0.528 1.00 86.50 96 PRO A CA 1
ATOM 716 C C . PRO A 1 96 ? 10.163 -13.321 -1.330 1.00 86.50 96 PRO A C 1
ATOM 718 O O . PRO A 1 96 ? 10.034 -12.238 -0.766 1.00 86.50 96 PRO A O 1
ATOM 721 N N . TYR A 1 97 ? 9.897 -13.473 -2.631 1.00 87.31 97 TYR A N 1
ATOM 722 C CA . TYR A 1 97 ? 9.474 -12.364 -3.493 1.00 87.31 97 TYR A CA 1
ATOM 723 C C . TYR A 1 97 ? 8.029 -11.947 -3.220 1.00 87.31 97 TYR A C 1
ATOM 725 O O . TYR A 1 97 ? 7.721 -10.761 -3.216 1.00 87.31 97 TYR A O 1
ATOM 733 N N . GLY A 1 98 ? 7.151 -12.911 -2.952 1.00 88.38 98 GLY A N 1
ATOM 734 C CA . GLY A 1 98 ? 5.752 -12.679 -2.626 1.00 88.38 98 GLY A CA 1
ATOM 735 C C . GLY A 1 98 ? 5.593 -11.972 -1.286 1.00 88.38 98 GLY A C 1
ATOM 736 O O . GLY A 1 98 ? 4.856 -10.991 -1.214 1.00 88.38 98 GLY A O 1
ATOM 737 N N . LEU A 1 99 ? 6.317 -12.409 -0.249 1.00 90.25 99 LEU A N 1
A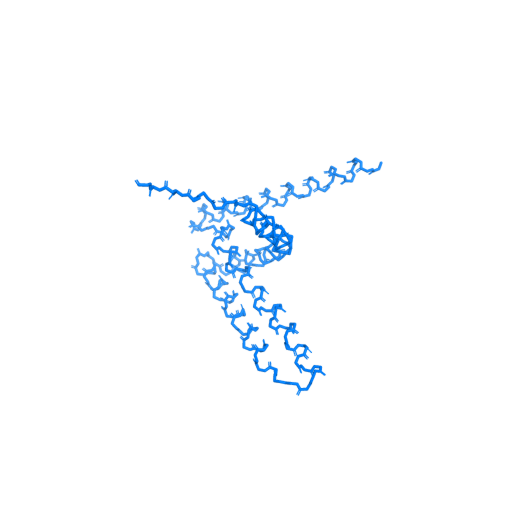TOM 738 C CA . LEU A 1 99 ? 6.336 -11.732 1.050 1.00 90.25 99 LEU A CA 1
ATOM 739 C C . LEU A 1 99 ? 6.982 -10.345 0.934 1.00 90.25 99 LEU A C 1
ATOM 741 O O . LEU A 1 99 ? 6.338 -9.350 1.257 1.00 90.25 99 LEU A O 1
ATOM 745 N N . GLY A 1 100 ? 8.212 -10.262 0.414 1.00 88.31 100 GLY A N 1
ATOM 746 C CA . GLY A 1 100 ? 8.947 -8.997 0.310 1.00 88.31 100 GLY A CA 1
ATOM 747 C C . GLY A 1 100 ? 8.238 -7.966 -0.570 1.00 88.31 100 GLY A C 1
ATOM 748 O O . GLY A 1 100 ? 8.075 -6.814 -0.174 1.00 88.31 100 GLY A O 1
ATOM 749 N N . GLY A 1 101 ? 7.735 -8.395 -1.728 1.00 88.50 101 GLY A N 1
ATOM 750 C CA . GLY A 1 101 ? 6.962 -7.553 -2.637 1.00 88.50 101 GLY A CA 1
ATOM 751 C C . GLY A 1 101 ? 5.649 -7.073 -2.021 1.00 88.50 101 GLY A C 1
ATOM 752 O O . GLY A 1 101 ? 5.300 -5.910 -2.189 1.00 88.50 101 GLY A O 1
ATOM 753 N N . SER A 1 102 ? 4.954 -7.911 -1.245 1.00 90.50 102 SER A N 1
ATOM 754 C CA . SER A 1 102 ? 3.716 -7.500 -0.565 1.00 90.50 102 SER A CA 1
ATOM 755 C C . SER A 1 102 ? 3.967 -6.517 0.580 1.00 90.50 102 SER A C 1
ATOM 757 O O . SER A 1 102 ? 3.183 -5.590 0.758 1.00 90.50 102 SER A O 1
ATOM 759 N N . VAL A 1 103 ? 5.065 -6.673 1.328 1.00 90.50 103 VAL A N 1
ATOM 760 C CA . VAL A 1 103 ? 5.473 -5.707 2.364 1.00 90.50 103 VAL A CA 1
ATOM 761 C C . VAL A 1 103 ? 5.814 -4.357 1.735 1.00 90.50 103 VAL A C 1
ATOM 763 O O . VAL A 1 103 ? 5.306 -3.332 2.186 1.00 90.50 103 VAL A O 1
ATOM 766 N N . LEU A 1 104 ? 6.606 -4.353 0.657 1.00 90.38 104 LEU A N 1
ATOM 767 C CA . LEU A 1 104 ? 6.903 -3.137 -0.108 1.00 90.38 104 LEU A CA 1
ATOM 768 C C . LEU A 1 104 ? 5.625 -2.494 -0.653 1.00 90.38 104 LEU A C 1
ATOM 770 O O . LEU A 1 104 ? 5.445 -1.283 -0.547 1.00 90.38 104 LEU A O 1
ATOM 774 N N . GLN A 1 105 ? 4.718 -3.304 -1.196 1.00 90.69 105 GLN A N 1
ATOM 775 C CA . GLN A 1 105 ? 3.444 -2.841 -1.727 1.00 90.69 105 GLN A CA 1
ATOM 776 C C . GLN A 1 105 ? 2.589 -2.176 -0.641 1.00 90.69 105 GLN A C 1
ATOM 778 O O . GLN A 1 105 ? 2.118 -1.064 -0.852 1.00 90.69 105 GLN A O 1
ATOM 783 N N . LEU A 1 106 ? 2.430 -2.803 0.528 1.00 87.94 106 LEU A N 1
ATOM 784 C CA . LEU A 1 106 ? 1.686 -2.226 1.653 1.00 87.94 106 LEU A CA 1
ATOM 785 C C . LEU A 1 106 ? 2.333 -0.935 2.168 1.00 87.94 106 LEU A C 1
ATOM 787 O O . LEU A 1 106 ? 1.638 0.066 2.343 1.00 87.94 106 LEU A O 1
ATOM 791 N N . GLY A 1 107 ? 3.654 -0.943 2.360 1.00 88.50 107 GLY A N 1
ATOM 792 C CA . GLY A 1 107 ? 4.402 0.209 2.866 1.00 88.50 107 GLY A CA 1
ATOM 793 C C . GLY A 1 107 ? 4.335 1.427 1.945 1.00 88.50 107 GLY A C 1
ATOM 794 O O . GLY A 1 107 ? 4.300 2.554 2.426 1.00 88.50 107 GLY A O 1
ATOM 795 N N . LEU A 1 108 ? 4.264 1.212 0.629 1.00 90.31 108 LEU A N 1
ATOM 796 C CA . LEU A 1 108 ? 4.131 2.290 -0.351 1.00 90.31 108 LEU A CA 1
ATOM 797 C C . LEU A 1 108 ? 2.677 2.712 -0.558 1.00 90.31 108 LEU A C 1
ATOM 799 O O . LEU A 1 108 ? 2.382 3.904 -0.630 1.00 90.31 108 LEU A O 1
ATOM 803 N N . TYR A 1 109 ? 1.754 1.758 -0.651 1.00 91.69 109 TYR A N 1
ATOM 804 C CA . TYR A 1 109 ? 0.358 2.053 -0.959 1.00 91.69 109 TYR A CA 1
ATOM 805 C C . TYR A 1 109 ? -0.383 2.709 0.197 1.00 91.69 109 TYR A C 1
ATOM 807 O O . TYR A 1 109 ? -1.250 3.529 -0.072 1.00 91.69 109 TYR A O 1
ATOM 815 N N . ALA A 1 110 ? -0.035 2.435 1.455 1.00 86.56 110 ALA A N 1
ATOM 816 C CA . ALA A 1 110 ? -0.662 3.097 2.599 1.00 86.56 110 ALA A CA 1
ATOM 817 C C . ALA A 1 110 ? -0.496 4.640 2.596 1.00 86.56 110 ALA A C 1
ATOM 819 O O . ALA A 1 110 ? -1.514 5.336 2.632 1.00 86.56 110 ALA A O 1
ATOM 820 N N . PRO A 1 111 ? 0.720 5.220 2.495 1.00 87.31 111 PRO A N 1
ATOM 821 C CA . PRO A 1 111 ? 0.877 6.675 2.432 1.00 87.31 111 PRO A CA 1
ATOM 822 C C . PRO A 1 111 ? 0.314 7.266 1.133 1.00 87.31 111 PRO A C 1
ATOM 824 O O . PRO A 1 111 ? -0.308 8.329 1.163 1.00 87.31 111 PRO A O 1
ATOM 827 N N . LEU A 1 112 ? 0.464 6.562 0.004 1.00 88.75 112 LEU A N 1
ATOM 828 C CA . LEU A 1 112 ? -0.156 6.950 -1.268 1.00 88.75 112 LEU A CA 1
ATOM 829 C C . LEU A 1 112 ? -1.683 7.005 -1.163 1.00 88.75 112 LEU A C 1
ATOM 831 O O . LEU A 1 112 ? -2.293 7.911 -1.719 1.00 88.75 112 LEU A O 1
ATOM 835 N N . LEU A 1 113 ? -2.298 6.070 -0.439 1.00 90.38 113 LEU A N 1
ATOM 836 C CA . LEU A 1 113 ? -3.734 6.043 -0.202 1.00 90.38 113 LEU A CA 1
ATOM 837 C C . LEU A 1 113 ? -4.171 7.227 0.654 1.00 90.38 113 LEU A C 1
ATOM 839 O O . LEU A 1 113 ? -5.165 7.858 0.325 1.00 90.38 113 LEU A O 1
ATOM 843 N N . TYR A 1 114 ? -3.427 7.563 1.708 1.00 86.44 114 TYR A N 1
ATOM 844 C CA . TYR A 1 114 ? -3.750 8.713 2.553 1.00 86.44 114 TYR A CA 1
ATOM 845 C C . TYR A 1 114 ? -3.762 10.025 1.751 1.00 86.44 114 TYR A C 1
ATOM 847 O O . TYR A 1 114 ? -4.742 10.770 1.776 1.00 86.44 114 TYR A O 1
ATOM 855 N N . VAL A 1 115 ? -2.707 10.272 0.968 1.00 89.69 115 VAL A N 1
ATOM 856 C CA . VAL A 1 115 ? -2.621 11.450 0.088 1.00 89.69 115 VAL A CA 1
ATOM 857 C C . VAL A 1 115 ? -3.663 11.376 -1.035 1.00 89.69 115 VAL A C 1
ATOM 859 O O . VAL A 1 115 ? -4.330 12.362 -1.341 1.00 89.69 115 VAL A O 1
ATOM 862 N N . GLY A 1 116 ? -3.844 10.200 -1.634 1.00 87.06 116 GLY A N 1
ATOM 863 C CA . GLY A 1 116 ? -4.793 9.969 -2.720 1.00 87.06 116 GLY A CA 1
ATOM 864 C C . GLY A 1 116 ? -6.249 10.162 -2.300 1.00 87.06 116 GLY A C 1
ATOM 865 O O . GLY A 1 116 ? -7.020 10.738 -3.060 1.00 87.06 116 GLY A O 1
ATOM 866 N N . LEU A 1 117 ? -6.626 9.755 -1.085 1.00 88.31 117 LEU A N 1
ATOM 867 C CA . LEU A 1 117 ? -7.964 9.971 -0.529 1.00 88.31 117 LEU A CA 1
ATOM 868 C C . LEU A 1 117 ? -8.269 11.459 -0.367 1.00 88.31 117 LEU A C 1
ATOM 870 O O . LEU A 1 117 ? -9.376 11.882 -0.689 1.00 88.31 117 LEU A O 1
ATOM 874 N N . PHE A 1 118 ? -7.291 12.262 0.061 1.00 90.06 118 PHE A N 1
ATOM 875 C CA . PHE A 1 118 ? -7.455 13.714 0.128 1.00 90.06 118 PHE A CA 1
ATOM 876 C C . PHE A 1 118 ? -7.779 14.304 -1.253 1.00 90.06 118 PHE A C 1
ATOM 878 O O . PHE A 1 118 ? -8.765 15.026 -1.406 1.00 90.06 118 PHE A O 1
ATOM 885 N N . PHE A 1 119 ? -7.004 13.939 -2.280 1.00 92.31 119 PHE A N 1
ATOM 886 C CA . PHE A 1 119 ? -7.269 14.384 -3.651 1.00 92.31 119 PHE A CA 1
ATOM 887 C C . PHE A 1 119 ? -8.586 13.838 -4.211 1.00 92.31 119 PHE A C 1
ATOM 889 O O . PHE A 1 119 ? -9.270 14.553 -4.939 1.00 92.31 119 PHE A O 1
ATOM 896 N N . LEU A 1 120 ? -8.972 12.610 -3.858 1.00 90.12 120 LEU A N 1
ATOM 897 C CA . LEU A 1 120 ? -10.247 12.020 -4.262 1.00 90.12 120 LEU A CA 1
ATOM 898 C C . LEU A 1 120 ? -11.426 12.805 -3.682 1.00 90.12 120 LEU A C 1
ATOM 900 O O . LEU A 1 120 ? -12.338 13.166 -4.420 1.00 90.12 120 LEU A O 1
ATOM 904 N N . ILE A 1 121 ? -11.397 13.105 -2.382 1.00 92.06 121 ILE A N 1
ATOM 905 C CA . ILE A 1 121 ? -12.435 13.901 -1.713 1.00 92.06 121 ILE A CA 1
ATOM 906 C C . ILE A 1 121 ? -12.510 15.296 -2.337 1.00 92.06 121 ILE A C 1
ATOM 908 O O . ILE A 1 121 ? -13.604 15.769 -2.643 1.00 92.06 121 ILE A O 1
ATOM 912 N N . LEU A 1 122 ? -11.361 15.931 -2.586 1.00 94.19 122 LEU A N 1
ATOM 913 C CA . LEU A 1 122 ? -11.300 17.230 -3.256 1.00 94.19 122 LEU A CA 1
ATOM 914 C C . LEU A 1 122 ? -11.920 17.170 -4.660 1.00 94.19 122 LEU A C 1
ATOM 916 O O . LEU A 1 122 ? -12.741 18.017 -5.006 1.00 94.19 122 LEU A O 1
ATOM 920 N N . ALA A 1 123 ? -11.571 16.157 -5.453 1.00 92.81 123 ALA A N 1
ATOM 921 C CA . ALA A 1 123 ? -12.107 15.971 -6.797 1.00 92.81 123 ALA A CA 1
ATOM 922 C C . ALA A 1 123 ? -13.625 15.742 -6.784 1.00 92.81 123 ALA A C 1
ATOM 924 O O . ALA A 1 123 ? -14.340 16.322 -7.605 1.00 92.81 123 ALA A O 1
ATOM 925 N N . LEU A 1 124 ? -14.131 14.947 -5.837 1.00 93.50 124 LEU A N 1
ATOM 926 C CA . LEU A 1 124 ? -15.566 14.722 -5.654 1.00 93.50 124 LEU A CA 1
ATOM 927 C C . LEU A 1 124 ? -16.291 16.007 -5.243 1.00 93.50 124 LEU A C 1
ATOM 929 O O . LEU A 1 124 ? -17.336 16.313 -5.811 1.00 93.50 124 LEU A O 1
ATOM 933 N N . ALA A 1 125 ? -15.722 16.787 -4.322 1.00 93.31 125 ALA A N 1
ATOM 934 C CA . ALA A 1 125 ? -16.291 18.063 -3.899 1.00 93.31 125 ALA A CA 1
ATOM 935 C C . ALA A 1 125 ? -16.370 19.058 -5.067 1.00 93.31 125 ALA A C 1
ATOM 937 O O . ALA A 1 125 ? -17.434 19.615 -5.330 1.00 93.31 125 ALA A O 1
ATOM 938 N N . VAL A 1 126 ? -15.277 19.231 -5.819 1.00 93.88 126 VAL A N 1
ATOM 939 C CA . VAL A 1 126 ? -15.252 20.094 -7.013 1.00 93.88 126 VAL A CA 1
ATOM 940 C C . VAL A 1 126 ? -16.285 19.628 -8.039 1.00 93.88 126 VAL A C 1
ATOM 942 O O . VAL A 1 126 ? -17.058 20.441 -8.541 1.00 93.88 126 VAL A O 1
ATOM 945 N N . SER A 1 127 ? -16.349 18.323 -8.311 1.00 90.88 127 SER A N 1
ATOM 946 C CA . SER A 1 127 ? -17.315 17.752 -9.258 1.00 90.88 127 SER A CA 1
ATOM 947 C C . SER A 1 127 ? -18.759 18.005 -8.821 1.00 90.88 127 SER A C 1
ATOM 949 O O . SER A 1 127 ? -19.592 18.386 -9.638 1.00 90.88 127 SER A O 1
ATOM 951 N N . PHE A 1 128 ? -19.052 17.859 -7.528 1.00 91.25 128 PHE A N 1
ATOM 952 C CA . PHE A 1 128 ? -20.365 18.154 -6.961 1.00 91.25 128 PHE A CA 1
ATOM 953 C C . PHE A 1 128 ? -20.760 19.625 -7.155 1.00 91.25 128 PHE A C 1
ATOM 955 O O . PHE A 1 128 ? -21.858 19.906 -7.630 1.00 91.25 128 PHE A O 1
ATOM 962 N N . PHE A 1 129 ? -19.859 20.572 -6.875 1.00 89.56 129 PHE A N 1
ATOM 963 C CA . PHE A 1 129 ? -20.132 21.996 -7.099 1.00 89.56 129 PHE A CA 1
ATOM 964 C C . PHE A 1 129 ? -20.311 22.348 -8.578 1.00 89.56 129 PHE A C 1
ATOM 966 O O . PHE A 1 129 ? -21.173 23.162 -8.909 1.00 89.56 129 PHE A O 1
ATOM 973 N N . LEU A 1 130 ? -19.547 21.721 -9.475 1.00 89.69 130 LEU A N 1
ATOM 974 C CA . LEU A 1 130 ? -19.731 21.904 -10.915 1.00 89.69 130 LEU A CA 1
ATOM 975 C C . LEU A 1 130 ? -21.108 21.415 -11.369 1.00 89.69 130 LEU A C 1
ATOM 977 O O . LEU A 1 130 ? -21.763 22.115 -12.136 1.00 89.69 130 LEU A O 1
ATOM 981 N N . LEU A 1 131 ? -21.577 20.272 -10.856 1.00 88.00 131 LEU A N 1
ATOM 982 C CA . LEU A 1 131 ? -22.915 19.750 -11.150 1.00 88.00 131 LEU A CA 1
ATOM 983 C C . LEU A 1 131 ? -24.026 20.703 -10.687 1.00 88.00 131 LEU A C 1
ATOM 985 O O . LEU A 1 131 ? -24.991 20.900 -11.421 1.00 88.00 131 LEU A O 1
ATOM 989 N N . LEU A 1 132 ? -23.877 21.347 -9.524 1.00 84.12 132 LEU A N 1
ATOM 990 C CA . LEU A 1 132 ? -24.827 22.366 -9.049 1.00 84.12 132 LEU A CA 1
ATOM 991 C C . LEU A 1 132 ? -24.857 23.624 -9.937 1.00 84.12 132 LEU A C 1
ATOM 993 O O . LEU A 1 132 ? -25.868 24.322 -9.982 1.00 84.12 132 LEU A O 1
ATOM 997 N N . GLY A 1 133 ? -23.762 23.922 -10.642 1.00 76.12 133 GLY A N 1
ATOM 998 C CA . GLY A 1 133 ? -23.659 25.054 -11.566 1.00 76.12 133 GLY A CA 1
ATOM 999 C C . GLY A 1 133 ? -24.281 24.814 -12.947 1.00 76.12 133 GLY A C 1
ATOM 1000 O O . GLY A 1 133 ? -24.449 25.771 -13.709 1.00 76.12 133 GLY A O 1
ATOM 1001 N N . VAL A 1 134 ? -24.641 23.571 -13.291 1.00 70.12 134 VAL A N 1
ATOM 1002 C CA . VAL A 1 134 ? -25.257 23.244 -14.584 1.00 70.12 134 VAL A CA 1
ATOM 1003 C C . VAL A 1 134 ? -26.729 23.663 -14.563 1.00 70.12 134 V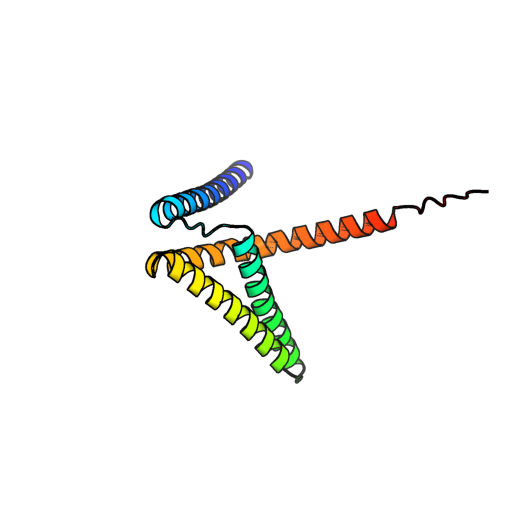AL A C 1
ATOM 1005 O O . VAL A 1 134 ? -27.571 23.016 -13.943 1.00 70.12 134 VAL A O 1
ATOM 1008 N N . ARG A 1 135 ? -27.069 24.760 -15.253 1.00 61.12 135 ARG A N 1
ATOM 1009 C CA . ARG A 1 135 ? -28.472 25.162 -15.444 1.00 61.12 135 ARG A CA 1
ATOM 1010 C C . ARG A 1 135 ? -29.166 24.179 -16.399 1.00 61.12 135 ARG A C 1
ATOM 1012 O O . ARG A 1 135 ? -28.618 23.922 -17.472 1.00 61.12 135 ARG A O 1
ATOM 1019 N N . PRO A 1 136 ? -30.363 23.658 -16.069 1.00 61.81 136 PRO A N 1
ATOM 1020 C CA . PRO A 1 136 ? -31.097 22.789 -16.979 1.00 61.81 136 PRO A CA 1
ATOM 1021 C C . PRO A 1 136 ? -31.476 23.566 -18.245 1.00 61.81 136 PRO A C 1
ATOM 1023 O O . PRO A 1 136 ? -32.132 24.608 -18.180 1.00 61.81 136 PRO A O 1
ATOM 1026 N N . VAL A 1 137 ? -31.055 23.062 -19.406 1.00 62.50 137 VAL A N 1
ATOM 1027 C CA . VAL A 1 137 ? -31.514 23.559 -20.706 1.00 62.50 137 VAL A CA 1
ATOM 1028 C C . VAL A 1 137 ? -32.913 22.996 -20.927 1.00 62.50 137 VAL A C 1
ATOM 1030 O O . VAL A 1 137 ? -33.077 21.842 -21.316 1.00 62.50 137 VAL A O 1
ATOM 1033 N N . TYR A 1 138 ? -33.934 23.800 -20.636 1.00 66.94 138 TYR A N 1
ATOM 1034 C CA . TYR A 1 138 ? -35.306 23.459 -20.988 1.00 66.94 138 TYR A CA 1
ATOM 1035 C C . TYR A 1 138 ? -35.469 23.584 -22.503 1.00 66.94 138 TYR A C 1
ATOM 1037 O O . TYR A 1 138 ? -35.527 24.689 -23.044 1.00 66.94 138 TYR A O 1
ATOM 1045 N N . ILE A 1 139 ? -35.542 22.447 -23.195 1.00 70.44 139 ILE A N 1
ATOM 1046 C CA . ILE A 1 139 ? -35.970 22.401 -24.593 1.00 70.44 139 ILE A CA 1
ATOM 1047 C C . ILE A 1 139 ? -37.487 22.601 -24.594 1.00 70.44 139 ILE A C 1
ATOM 1049 O O . ILE A 1 139 ? -38.255 21.658 -24.416 1.00 70.44 139 ILE A O 1
ATOM 1053 N N . ILE A 1 140 ? -37.919 23.852 -24.745 1.00 67.56 140 ILE A N 1
ATOM 1054 C CA . ILE A 1 140 ? -39.323 24.187 -24.987 1.00 67.56 140 ILE A CA 1
ATOM 1055 C C . ILE A 1 140 ? -39.570 23.953 -26.478 1.00 67.56 140 ILE A C 1
ATOM 1057 O O . ILE A 1 140 ? -39.388 24.864 -27.284 1.00 67.56 140 ILE A O 1
ATOM 1061 N N . ASN A 1 141 ? -39.930 22.727 -26.860 1.00 69.88 141 ASN A N 1
ATOM 1062 C CA . ASN A 1 141 ? -40.485 22.503 -28.191 1.00 69.88 141 ASN A CA 1
ATOM 1063 C C . ASN A 1 141 ? -41.972 22.884 -28.150 1.00 69.88 141 ASN A C 1
ATOM 1065 O O . ASN A 1 141 ? -42.728 22.298 -27.372 1.00 69.88 141 ASN A O 1
ATOM 1069 N N . ARG A 1 142 ? -42.334 23.920 -28.912 1.00 54.38 142 ARG A N 1
ATOM 1070 C CA . ARG A 1 142 ? -43.717 24.358 -29.148 1.00 54.38 142 ARG A CA 1
ATOM 1071 C C . ARG A 1 142 ? -44.375 23.496 -30.214 1.00 54.38 142 ARG A C 1
ATOM 1073 O O . ARG A 1 142 ? -43.654 23.104 -31.156 1.00 54.38 142 ARG A O 1
#

Radius of gyration: 21.19 Å; chains: 1; bounding box: 62×44×54 Å

Sequence (142 aa):
MTVLTILIVIALVASVLWGCMAFNAHCDRKFSYRFFTQASFAITAVAVLLIYGGHAWYASAAAAQGDTLNGIILMGLGGLAGLGLLRYNVKRTNLPYGLGGSVLQLGLYAPLLYVGLFFLILALAVSFFLLLGVRPVYIINR

Foldseek 3Di:
DVVVVVVVVVVVVVVLVVVLVVLQVVQCVQQVDGLDDPVNLVLLLQLCCLQVVLVVQLVVCVVVVHDSVSSVVSNVVSVVSLVVQLVVQCVRGNNVSSVVSSVSVNVVSVVVSVVVVVVVVVVVVVVVVVVVVDDDDPPPDD

Secondary structure (DSSP, 8-state):
-HHHHHHHHHHHHHHHHHHHHHHHHHHHHHHS--SS-HHHHHHHHHHHHHHHHHHHHHHHHHHTT---HHHHHHHHHHHHHHHHHHHHHHHHS-HHHHHHHHHHHHHHHHHHHHHHHHHHHHHHHHHHHHHHH---------

Organism: NCBI:txid2838534

pLDDT: mean 89.75, std 7.53, range [54.38, 97.31]